Protein AF-A0A2U2RKM5-F1 (afdb_monomer_lite)

Radius of gyration: 15.03 Å; chains: 1; bounding box: 35×46×38 Å

Secondary structure (DSSP, 8-state):
--------PPPPPHHHHHHHHHHHTSSTTPPPTT-HHHHHHHHHHHHHHHHTT-HHHHHHHHHHHHHHHHHHS-TTSHHHHHHHHHHHHHHHHHHHHHTT-

Sequence (101 aa):
MSEPQENAGSPATVAELYPRLAALFSGPEAPDAFDSQVIDTRAELAIACAREGRAEDAALQVEELAKDCRRELDAQDPRSLRAEAARAEVWRLIEAVGEQG

Structure (mmCIF, N/CA/C/O backbone):
data_AF-A0A2U2RKM5-F1
#
_entry.id   AF-A0A2U2RKM5-F1
#
loop_
_atom_site.group_PDB
_atom_site.id
_atom_site.type_symbol
_atom_site.label_atom_id
_atom_site.label_alt_id
_atom_site.label_comp_id
_atom_site.label_asym_id
_atom_site.label_entity_id
_atom_site.label_seq_id
_atom_site.pdbx_PDB_ins_code
_atom_site.Cartn_x
_atom_site.Cartn_y
_atom_site.Cartn_z
_atom_site.occupancy
_atom_site.B_iso_or_equiv
_atom_site.auth_seq_id
_atom_site.auth_comp_id
_atom_site.auth_asym_id
_atom_site.auth_atom_id
_atom_site.pdbx_PDB_model_num
ATOM 1 N N . MET A 1 1 ? -7.074 -37.523 9.341 1.00 39.44 1 MET A N 1
ATOM 2 C CA . MET A 1 1 ? -7.038 -36.375 10.265 1.00 39.44 1 MET A CA 1
ATOM 3 C C . MET A 1 1 ? -6.266 -35.296 9.541 1.00 39.44 1 MET A C 1
ATOM 5 O O . MET A 1 1 ? -5.075 -35.481 9.345 1.00 39.44 1 MET A O 1
ATOM 9 N N . SER A 1 2 ? -6.952 -34.288 9.009 1.00 39.97 2 SER A N 1
ATOM 10 C CA . SER A 1 2 ? -6.285 -33.144 8.385 1.00 39.97 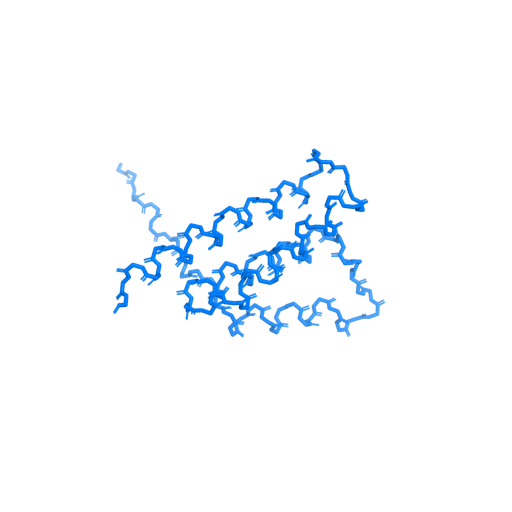2 SER A CA 1
ATOM 11 C C . SER A 1 2 ? -5.990 -32.147 9.494 1.00 39.97 2 SER A C 1
ATOM 13 O O . SER A 1 2 ? -6.923 -31.663 10.133 1.00 39.97 2 SER A O 1
ATOM 15 N N . GLU A 1 3 ? -4.712 -31.922 9.779 1.00 42.16 3 GLU A N 1
ATOM 16 C CA . GLU A 1 3 ? -4.277 -30.854 10.676 1.00 42.16 3 GLU A CA 1
ATOM 17 C C . GLU A 1 3 ? -4.683 -29.494 10.076 1.00 42.16 3 GLU A C 1
ATOM 19 O O . GLU A 1 3 ? -4.615 -29.323 8.853 1.00 42.16 3 GLU A O 1
ATOM 24 N N . PRO A 1 4 ? -5.169 -28.542 10.890 1.00 47.12 4 PRO A N 1
ATOM 25 C CA . PRO A 1 4 ? -5.532 -27.218 10.412 1.00 47.12 4 PRO A CA 1
ATOM 26 C C . PRO A 1 4 ? -4.259 -26.465 10.020 1.00 47.12 4 PRO A C 1
ATOM 28 O O . PRO A 1 4 ? -3.261 -26.486 10.737 1.00 47.12 4 PRO A O 1
ATOM 31 N N . GLN A 1 5 ? -4.296 -25.795 8.872 1.00 47.16 5 GLN A N 1
ATOM 32 C CA . GLN A 1 5 ? -3.190 -24.987 8.371 1.00 47.16 5 GLN A CA 1
ATOM 33 C C . GLN A 1 5 ? -3.108 -23.663 9.151 1.00 47.16 5 GLN A C 1
ATOM 35 O O . GLN A 1 5 ? -3.390 -22.593 8.621 1.00 47.16 5 GLN A O 1
ATOM 40 N N . GLU A 1 6 ? -2.733 -23.740 10.429 1.00 44.41 6 GLU A N 1
ATOM 41 C CA . GLU A 1 6 ? -2.290 -22.600 11.233 1.00 44.41 6 GLU A CA 1
ATOM 42 C C . GLU A 1 6 ? -0.841 -22.262 10.868 1.00 44.41 6 GLU A C 1
ATOM 44 O O . GLU A 1 6 ? 0.111 -22.557 11.584 1.00 44.41 6 GLU A O 1
ATOM 49 N N . ASN 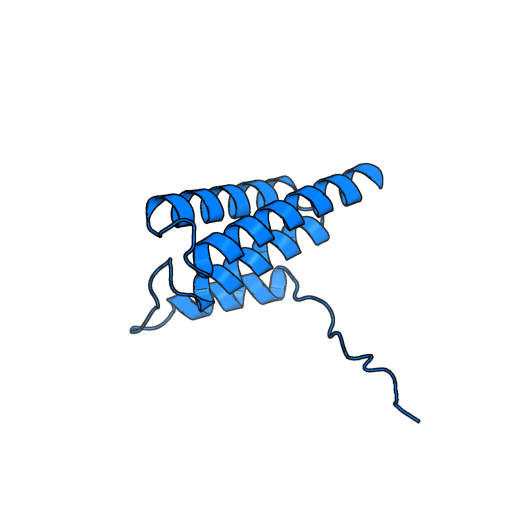A 1 7 ? -0.665 -21.665 9.694 1.00 40.47 7 ASN A N 1
ATOM 50 C CA . ASN A 1 7 ? 0.517 -20.866 9.393 1.00 40.47 7 ASN A CA 1
ATOM 51 C C . ASN A 1 7 ? 0.109 -19.687 8.507 1.00 40.47 7 ASN A C 1
ATOM 53 O O . ASN A 1 7 ? 0.550 -19.546 7.368 1.00 40.47 7 ASN A O 1
ATOM 57 N N . ALA A 1 8 ? -0.793 -18.855 9.023 1.00 47.94 8 ALA A N 1
ATOM 58 C CA . ALA A 1 8 ? -0.813 -17.463 8.619 1.00 47.94 8 ALA A CA 1
ATOM 59 C C . ALA A 1 8 ? 0.292 -16.790 9.439 1.00 47.94 8 ALA A C 1
ATOM 61 O O . ALA A 1 8 ? 0.073 -16.441 10.598 1.00 47.94 8 ALA A O 1
ATOM 62 N N . GLY A 1 9 ? 1.503 -16.698 8.881 1.00 60.25 9 GLY A N 1
ATOM 63 C CA . GLY A 1 9 ? 2.554 -15.874 9.475 1.00 60.25 9 GLY A CA 1
ATOM 64 C C . GLY A 1 9 ? 1.994 -14.488 9.802 1.00 60.25 9 GLY A C 1
ATOM 65 O O . GLY A 1 9 ? 1.098 -14.008 9.101 1.00 60.25 9 GLY A O 1
ATOM 66 N N . SER A 1 10 ? 2.469 -13.873 10.890 1.00 76.88 10 SER A N 1
ATOM 67 C CA . SER A 1 10 ? 2.039 -12.527 11.273 1.00 76.88 10 SER A CA 1
ATOM 68 C C . SER A 1 10 ? 2.055 -11.608 10.048 1.00 76.88 10 SER A C 1
ATOM 70 O O . SER A 1 10 ? 3.015 -11.663 9.274 1.00 76.88 10 SER A O 1
ATOM 72 N N . PRO A 1 11 ? 1.005 -10.795 9.830 1.00 84.38 11 PRO A N 1
ATOM 73 C CA . PRO A 1 11 ? 1.001 -9.876 8.706 1.00 84.38 11 PRO A CA 1
ATOM 74 C C . PRO A 1 11 ? 2.225 -8.960 8.786 1.00 84.38 11 PRO A C 1
ATOM 76 O O . PRO A 1 11 ? 2.569 -8.499 9.875 1.00 84.38 11 PRO A O 1
ATOM 79 N N . ALA A 1 12 ? 2.859 -8.702 7.641 1.00 91.81 12 ALA A N 1
ATOM 80 C CA . ALA A 1 12 ? 4.028 -7.834 7.573 1.00 91.81 12 ALA A CA 1
ATOM 81 C C . ALA A 1 12 ? 3.717 -6.441 8.141 1.00 91.81 12 ALA A C 1
ATOM 83 O O . ALA A 1 12 ? 2.629 -5.894 7.936 1.00 91.81 12 ALA A O 1
ATOM 84 N N . THR A 1 13 ? 4.691 -5.881 8.850 1.00 95.75 13 THR A N 1
ATOM 85 C CA . THR A 1 13 ? 4.596 -4.565 9.487 1.00 95.75 13 THR A CA 1
ATOM 86 C C . THR A 1 13 ? 5.115 -3.457 8.581 1.00 95.75 13 THR A C 1
ATOM 88 O O . THR A 1 13 ? 5.860 -3.687 7.622 1.00 95.75 13 THR A O 1
ATOM 91 N N . VAL A 1 14 ? 4.790 -2.213 8.923 1.00 96.44 14 VAL A N 1
ATOM 92 C CA . VAL A 1 14 ? 5.324 -1.040 8.225 1.00 96.44 14 VAL A CA 1
ATOM 93 C C . VAL A 1 14 ? 6.859 -0.998 8.285 1.00 96.44 14 VAL A C 1
ATOM 95 O O . VAL A 1 14 ? 7.515 -0.649 7.298 1.00 96.44 14 VAL A O 1
ATOM 98 N N . ALA A 1 15 ? 7.441 -1.410 9.416 1.00 96.31 15 ALA A N 1
ATOM 99 C CA . ALA A 1 15 ? 8.889 -1.472 9.618 1.00 96.31 15 ALA A CA 1
ATOM 100 C C . ALA A 1 15 ? 9.592 -2.473 8.683 1.00 96.31 15 ALA A C 1
ATOM 102 O O . ALA A 1 15 ? 10.749 -2.261 8.326 1.00 96.31 15 ALA A O 1
ATOM 103 N N . GLU A 1 16 ? 8.904 -3.535 8.260 1.00 95.62 16 GLU A N 1
ATOM 104 C CA . GLU A 1 16 ? 9.421 -4.518 7.301 1.00 95.62 16 GLU A CA 1
ATOM 105 C C . GLU A 1 16 ? 9.202 -4.079 5.848 1.00 95.62 16 GLU A C 1
ATOM 107 O O . GLU A 1 16 ? 10.040 -4.322 4.976 1.00 95.62 16 GLU A O 1
ATOM 112 N N . LEU A 1 17 ? 8.081 -3.411 5.572 1.00 96.94 17 LEU A N 1
ATOM 113 C CA . LEU A 1 17 ? 7.654 -3.101 4.208 1.00 96.94 17 LEU A CA 1
ATOM 114 C C . LEU A 1 17 ? 8.338 -1.865 3.618 1.00 96.94 17 LEU A C 1
ATOM 116 O O . LEU A 1 17 ? 8.665 -1.874 2.432 1.00 96.94 17 LEU A O 1
ATOM 120 N N . TYR A 1 18 ? 8.636 -0.836 4.416 1.00 94.69 18 TYR A N 1
ATOM 121 C CA . TYR A 1 18 ? 9.420 0.311 3.935 1.00 94.69 18 TYR A CA 1
ATOM 122 C C . TYR A 1 18 ? 10.808 -0.066 3.392 1.00 94.69 18 TYR A C 1
ATOM 124 O O . TYR A 1 18 ? 11.110 0.310 2.256 1.00 94.69 18 TYR A O 1
ATOM 132 N N . PRO A 1 19 ? 11.672 -0.793 4.132 1.00 96.56 19 PRO A N 1
ATOM 133 C CA . PRO A 1 19 ? 12.984 -1.166 3.612 1.00 96.56 19 PRO A CA 1
ATOM 134 C C . PRO A 1 19 ? 12.871 -2.123 2.426 1.00 96.56 19 PRO A C 1
ATOM 136 O O . PRO A 1 19 ? 13.677 -2.033 1.504 1.00 96.56 19 PRO A O 1
ATOM 139 N N . ARG A 1 20 ? 11.849 -2.990 2.398 1.00 95.38 20 ARG A N 1
ATOM 140 C CA . ARG A 1 20 ? 11.563 -3.843 1.239 1.00 95.38 20 ARG A CA 1
ATOM 141 C C . ARG A 1 20 ? 11.246 -3.010 -0.003 1.00 95.38 20 ARG A C 1
ATOM 143 O O . ARG A 1 20 ? 11.842 -3.251 -1.047 1.00 95.38 20 ARG A O 1
ATOM 150 N N . LEU A 1 21 ? 10.372 -2.010 0.116 1.00 96.00 21 LEU A N 1
ATOM 151 C CA . LEU A 1 21 ? 10.044 -1.103 -0.984 1.00 96.00 21 LEU A CA 1
ATOM 152 C C . LEU A 1 21 ? 11.276 -0.315 -1.445 1.00 96.00 21 LEU A C 1
ATOM 154 O O . LEU A 1 21 ? 11.528 -0.218 -2.640 1.00 96.00 21 LEU A O 1
ATOM 158 N N . ALA A 1 22 ? 12.077 0.202 -0.510 1.00 95.81 22 ALA A N 1
ATOM 159 C CA . ALA A 1 22 ? 13.309 0.920 -0.833 1.00 95.81 22 ALA A CA 1
ATOM 160 C C . ALA A 1 22 ? 14.329 0.027 -1.560 1.00 95.81 22 ALA A C 1
ATOM 162 O O . ALA A 1 22 ? 14.986 0.472 -2.500 1.00 95.81 22 ALA A O 1
ATOM 163 N N . ALA A 1 23 ? 14.439 -1.242 -1.155 1.00 94.88 23 ALA A N 1
ATOM 164 C CA . ALA A 1 23 ? 15.350 -2.198 -1.768 1.00 94.88 23 ALA A CA 1
ATOM 165 C C . ALA A 1 23 ? 15.009 -2.467 -3.240 1.00 94.88 23 ALA A C 1
ATOM 167 O O . ALA A 1 23 ? 15.939 -2.561 -4.042 1.00 94.88 23 ALA A O 1
ATOM 168 N N . LEU A 1 24 ? 13.718 -2.501 -3.612 1.00 94.81 24 LEU A N 1
ATOM 169 C CA . LEU A 1 24 ? 13.289 -2.655 -5.012 1.00 94.81 24 LEU A CA 1
ATOM 170 C C . LEU A 1 24 ? 13.906 -1.581 -5.920 1.00 94.81 24 LEU A C 1
ATOM 172 O O . LEU A 1 24 ? 14.301 -1.878 -7.040 1.00 94.81 24 LEU A O 1
ATOM 176 N N . PHE A 1 25 ? 14.074 -0.357 -5.416 1.00 93.81 25 PHE A N 1
ATOM 177 C CA . PHE A 1 25 ? 14.594 0.774 -6.191 1.00 93.81 25 PHE A CA 1
ATOM 178 C C . PHE A 1 25 ? 16.097 1.035 -6.020 1.00 93.81 25 PHE A C 1
ATOM 180 O O . PHE A 1 25 ? 16.619 2.007 -6.560 1.00 93.81 25 PHE A O 1
ATOM 187 N N . SER A 1 26 ? 16.812 0.196 -5.269 1.00 90.94 26 SER A N 1
ATOM 188 C CA . SER A 1 26 ? 18.233 0.417 -4.956 1.00 90.94 26 SER A CA 1
ATOM 189 C C . SER A 1 26 ? 19.216 -0.065 -6.035 1.00 90.94 26 SER A C 1
ATOM 191 O O . SER A 1 26 ? 20.411 0.216 -5.943 1.00 90.94 26 SER A O 1
ATOM 193 N N . GLY A 1 27 ? 18.736 -0.793 -7.049 1.00 85.12 27 GLY A N 1
ATOM 194 C CA . GLY A 1 27 ? 19.561 -1.441 -8.071 1.00 85.12 27 GLY A CA 1
ATOM 195 C C . GLY A 1 27 ? 19.553 -0.740 -9.438 1.00 85.12 27 GLY A C 1
ATOM 196 O O . GLY A 1 27 ? 18.650 0.040 -9.732 1.00 85.12 27 GLY A O 1
ATOM 197 N N . PRO A 1 28 ? 20.529 -1.050 -10.317 1.00 85.88 28 PRO A N 1
ATOM 198 C CA . PRO A 1 28 ? 20.554 -0.546 -11.695 1.00 85.88 28 PRO A CA 1
ATOM 199 C C . PRO A 1 28 ? 19.405 -1.096 -12.559 1.00 85.88 28 PRO A C 1
ATOM 201 O O . PRO A 1 28 ? 19.073 -0.504 -13.581 1.00 85.88 28 PRO A O 1
ATOM 204 N N . GLU A 1 29 ? 18.797 -2.206 -12.137 1.00 88.50 29 GLU A N 1
ATOM 205 C CA . GLU A 1 29 ? 17.622 -2.839 -12.748 1.00 88.50 29 GLU A CA 1
ATOM 206 C C . GLU A 1 29 ? 16.372 -2.590 -11.889 1.00 88.50 29 GLU A C 1
ATOM 208 O O . GLU A 1 29 ? 15.603 -3.505 -11.602 1.00 88.50 29 GLU A O 1
ATOM 213 N N . ALA A 1 30 ? 16.204 -1.356 -11.403 1.00 90.12 30 ALA A N 1
ATOM 214 C CA . ALA A 1 30 ? 15.021 -0.982 -10.639 1.00 90.12 30 ALA A CA 1
ATOM 215 C C . ALA A 1 30 ? 13.751 -1.187 -11.494 1.00 90.12 30 ALA A C 1
ATOM 217 O O . ALA A 1 30 ? 13.716 -0.728 -12.643 1.00 90.12 30 ALA A O 1
ATOM 218 N N . PRO A 1 31 ? 12.715 -1.853 -10.954 1.00 93.25 31 PRO A N 1
ATOM 219 C CA . PRO A 1 31 ? 11.461 -2.045 -11.658 1.00 93.25 31 PRO A CA 1
ATOM 220 C C . PRO A 1 31 ? 10.754 -0.705 -11.871 1.00 93.25 31 PRO A C 1
ATOM 222 O O . PRO A 1 31 ? 10.992 0.276 -11.157 1.00 93.25 31 PRO A O 1
ATOM 225 N N . ASP A 1 32 ? 9.854 -0.665 -12.850 1.00 93.56 32 ASP A N 1
ATOM 226 C CA . ASP A 1 32 ? 9.004 0.501 -13.041 1.00 93.56 32 ASP A CA 1
ATOM 227 C C . ASP A 1 32 ? 7.988 0.637 -11.889 1.00 93.56 32 ASP A C 1
ATOM 229 O O . ASP A 1 32 ? 7.706 -0.310 -11.151 1.00 93.56 32 ASP A O 1
ATOM 233 N N . ALA A 1 33 ? 7.422 1.833 -11.719 1.00 91.81 33 ALA A N 1
ATOM 234 C CA . ALA A 1 33 ? 6.503 2.119 -10.616 1.00 91.81 33 ALA A CA 1
ATOM 235 C C . ALA A 1 33 ? 5.205 1.281 -10.647 1.00 91.81 33 ALA A C 1
ATOM 237 O O . ALA A 1 33 ? 4.542 1.156 -9.613 1.00 91.81 33 ALA A O 1
ATOM 238 N N . PHE A 1 34 ? 4.852 0.721 -11.807 1.00 95.38 34 PHE A N 1
ATOM 239 C CA . PHE A 1 34 ? 3.710 -0.159 -12.044 1.00 95.38 34 PHE A CA 1
ATOM 240 C C . PHE A 1 34 ? 4.111 -1.623 -12.213 1.00 95.38 34 PHE A C 1
ATOM 242 O O . PHE A 1 34 ? 3.285 -2.436 -12.639 1.00 95.38 34 PHE A O 1
ATOM 249 N N . ASP A 1 35 ? 5.336 -2.002 -11.857 1.00 96.69 35 ASP A N 1
ATOM 250 C CA . ASP A 1 35 ? 5.678 -3.410 -11.745 1.00 96.69 35 ASP A CA 1
ATOM 251 C C . ASP A 1 35 ? 4.813 -4.069 -10.663 1.00 96.69 35 ASP A C 1
ATOM 253 O O . ASP A 1 35 ? 4.540 -3.495 -9.603 1.00 96.69 35 ASP A O 1
ATOM 257 N N . SER A 1 36 ? 4.372 -5.298 -10.928 1.00 96.44 36 SER A N 1
ATOM 258 C CA . SER A 1 36 ? 3.521 -6.057 -10.008 1.00 96.44 36 SER A CA 1
ATOM 259 C C . SER A 1 36 ? 4.078 -6.130 -8.581 1.00 96.44 36 SER A C 1
ATOM 261 O O . SER A 1 36 ? 3.324 -5.946 -7.627 1.00 96.44 36 SER A O 1
ATOM 263 N N . GLN A 1 37 ? 5.393 -6.302 -8.422 1.00 96.19 37 GLN A N 1
ATOM 264 C CA . GLN A 1 37 ? 6.045 -6.406 -7.120 1.00 96.19 37 GLN A CA 1
ATOM 265 C C . GLN A 1 37 ? 6.047 -5.070 -6.369 1.00 96.19 37 GLN A C 1
ATOM 267 O O . GLN A 1 37 ? 5.905 -5.041 -5.141 1.00 96.19 37 GLN A O 1
ATOM 272 N N . VAL A 1 38 ? 6.184 -3.958 -7.095 1.00 97.56 38 VAL A N 1
ATOM 273 C CA . VAL A 1 38 ? 6.101 -2.606 -6.531 1.00 97.56 38 VAL A CA 1
ATOM 274 C C . VAL A 1 38 ? 4.679 -2.323 -6.059 1.00 97.56 38 VAL A C 1
ATOM 276 O O . VAL A 1 38 ? 4.490 -1.894 -4.919 1.00 97.56 38 VAL A O 1
ATOM 279 N N . ILE A 1 39 ? 3.680 -2.598 -6.904 1.00 98.31 39 ILE A N 1
ATOM 280 C CA . ILE A 1 39 ? 2.263 -2.399 -6.574 1.00 98.31 39 ILE A CA 1
ATOM 281 C C . ILE A 1 39 ? 1.864 -3.239 -5.361 1.00 98.31 39 ILE A C 1
ATOM 283 O O . ILE A 1 39 ? 1.245 -2.707 -4.438 1.00 98.31 39 ILE A O 1
ATOM 287 N N . ASP A 1 40 ? 2.270 -4.510 -5.313 1.00 97.81 40 ASP A N 1
ATOM 288 C CA . ASP A 1 40 ? 2.001 -5.378 -4.166 1.00 97.81 40 ASP A CA 1
ATOM 289 C C . ASP A 1 40 ? 2.627 -4.833 -2.884 1.00 97.81 40 ASP A C 1
ATOM 291 O O . ASP A 1 40 ? 1.927 -4.681 -1.883 1.00 97.81 40 ASP A O 1
ATOM 295 N N . THR A 1 41 ? 3.909 -4.461 -2.917 1.00 97.81 41 THR A N 1
ATOM 296 C CA . THR A 1 41 ? 4.610 -3.967 -1.722 1.00 97.81 41 THR A CA 1
ATOM 297 C C . THR A 1 41 ? 4.002 -2.653 -1.217 1.00 97.81 41 THR A C 1
ATOM 299 O O . THR A 1 41 ? 3.818 -2.479 -0.013 1.00 97.81 41 THR A O 1
ATOM 302 N N . ARG A 1 42 ? 3.629 -1.731 -2.119 1.00 98.44 42 ARG A N 1
ATOM 303 C CA . ARG A 1 42 ? 2.941 -0.476 -1.758 1.00 98.44 42 ARG A CA 1
ATOM 304 C C . ARG A 1 42 ? 1.556 -0.729 -1.168 1.00 98.44 42 ARG A C 1
ATOM 306 O O . ARG A 1 42 ? 1.171 -0.080 -0.198 1.00 98.44 42 ARG A O 1
ATOM 313 N N . ALA A 1 43 ? 0.812 -1.671 -1.738 1.00 98.38 43 ALA A N 1
ATOM 314 C CA . ALA A 1 43 ? -0.505 -2.035 -1.248 1.00 98.38 43 ALA A CA 1
ATOM 315 C C . ALA A 1 43 ? -0.442 -2.697 0.138 1.00 98.38 43 ALA A C 1
ATOM 317 O O . ALA A 1 43 ? -1.240 -2.368 1.012 1.00 98.38 43 ALA A O 1
ATOM 318 N N . GLU A 1 44 ? 0.511 -3.608 0.356 1.00 98.00 44 GLU A N 1
ATOM 319 C CA . GLU A 1 44 ? 0.781 -4.194 1.673 1.00 98.00 44 GLU A CA 1
ATOM 320 C C . GLU A 1 44 ? 1.169 -3.118 2.693 1.00 98.00 44 GLU A C 1
ATOM 322 O O . GLU A 1 44 ? 0.650 -3.125 3.808 1.00 98.00 44 GLU A O 1
ATOM 327 N N . LEU A 1 45 ? 2.025 -2.165 2.307 1.00 98.44 45 LEU A N 1
ATOM 328 C CA . LEU A 1 45 ? 2.465 -1.074 3.178 1.00 98.44 45 LEU A CA 1
A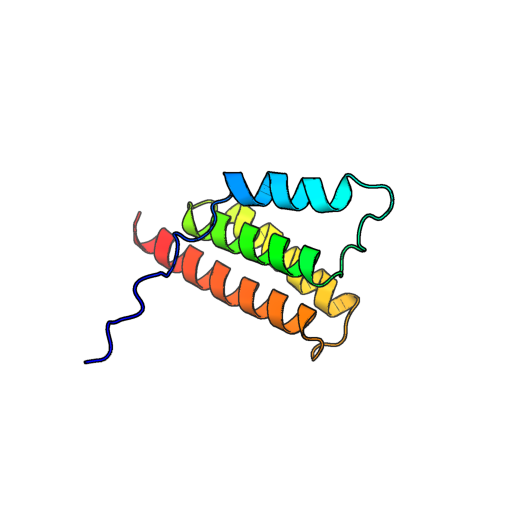TOM 329 C C . LEU A 1 45 ? 1.291 -0.201 3.634 1.00 98.44 45 LEU A C 1
ATOM 331 O O . LEU A 1 45 ? 1.172 0.090 4.822 1.00 98.44 45 LEU A O 1
ATOM 335 N N . ALA A 1 46 ? 0.389 0.166 2.720 1.00 98.56 46 ALA A N 1
ATOM 336 C CA . ALA A 1 46 ? -0.801 0.941 3.065 1.00 98.56 46 ALA A CA 1
ATOM 337 C C . ALA A 1 46 ? -1.730 0.176 4.028 1.00 98.56 46 ALA A C 1
ATOM 339 O O . ALA A 1 46 ? -2.212 0.745 5.009 1.00 98.56 46 ALA A O 1
ATOM 340 N N . ILE A 1 47 ? -1.934 -1.128 3.800 1.00 98.25 47 ILE A N 1
ATOM 341 C CA . ILE A 1 47 ? -2.717 -1.995 4.697 1.00 98.25 47 ILE A CA 1
ATOM 342 C C . ILE A 1 47 ? -2.064 -2.075 6.085 1.00 98.25 47 ILE A C 1
ATOM 344 O O . ILE A 1 47 ? -2.762 -1.985 7.097 1.00 98.25 47 ILE A O 1
ATOM 348 N N . ALA A 1 48 ? -0.739 -2.223 6.153 1.00 97.62 48 ALA A N 1
ATOM 349 C CA . ALA A 1 48 ? -0.001 -2.251 7.413 1.00 97.62 48 ALA A CA 1
ATOM 350 C C . ALA A 1 48 ? -0.126 -0.920 8.171 1.00 97.62 48 ALA A C 1
ATOM 352 O O . ALA A 1 48 ? -0.427 -0.931 9.363 1.00 97.62 48 ALA A O 1
ATOM 353 N N . CYS A 1 49 ? -0.018 0.221 7.478 1.00 97.81 49 CYS A N 1
ATOM 354 C CA . CYS A 1 49 ? -0.266 1.534 8.077 1.00 97.81 49 CYS A CA 1
ATOM 355 C C . CYS A 1 49 ? -1.662 1.614 8.713 1.00 97.81 49 CYS A C 1
ATOM 357 O O . CYS A 1 49 ? -1.782 2.065 9.850 1.00 97.81 49 CYS A O 1
ATOM 359 N N . ALA A 1 50 ? -2.707 1.142 8.023 1.00 97.56 50 ALA A N 1
ATOM 360 C CA . ALA A 1 50 ? -4.068 1.163 8.561 1.00 97.56 50 ALA A CA 1
ATOM 361 C C . ALA A 1 50 ? -4.201 0.291 9.822 1.00 97.56 50 ALA A C 1
ATOM 363 O O . ALA A 1 50 ? -4.781 0.727 10.814 1.00 97.56 50 ALA A O 1
ATOM 364 N N . ARG A 1 51 ? -3.617 -0.916 9.815 1.00 95.75 51 ARG A N 1
ATOM 365 C CA . ARG A 1 51 ? -3.610 -1.833 10.974 1.00 95.75 51 ARG A CA 1
ATOM 366 C C . ARG A 1 51 ? -2.892 -1.253 12.188 1.00 95.75 51 ARG A C 1
ATOM 368 O O . ARG A 1 51 ? -3.325 -1.481 13.310 1.00 95.75 51 ARG A O 1
ATOM 375 N N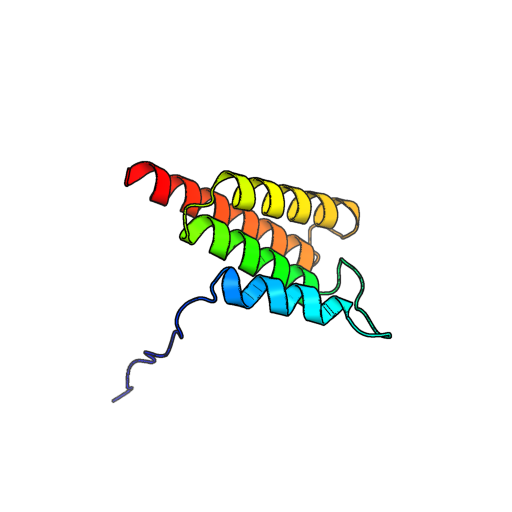 . GLU A 1 52 ? -1.815 -0.509 11.962 1.00 95.62 52 GLU A N 1
ATOM 376 C CA . GLU A 1 52 ? -1.033 0.157 13.010 1.00 95.62 52 GLU A CA 1
ATOM 377 C C . GLU A 1 52 ? -1.658 1.492 13.470 1.00 95.62 52 GLU A C 1
ATOM 379 O O . GLU A 1 52 ? -1.056 2.221 14.256 1.00 95.62 52 GLU A O 1
ATOM 384 N N . GLY A 1 53 ? -2.861 1.837 12.991 1.00 95.50 53 GLY A N 1
ATOM 385 C CA . GLY A 1 53 ? -3.581 3.053 13.382 1.00 95.50 53 GLY A CA 1
ATOM 386 C C . GLY A 1 53 ? -3.092 4.332 12.699 1.00 95.50 53 GLY A C 1
ATOM 387 O O . GLY A 1 53 ? -3.506 5.431 13.063 1.00 95.50 53 GLY A O 1
ATOM 388 N N . ARG A 1 54 ? -2.245 4.220 11.673 1.0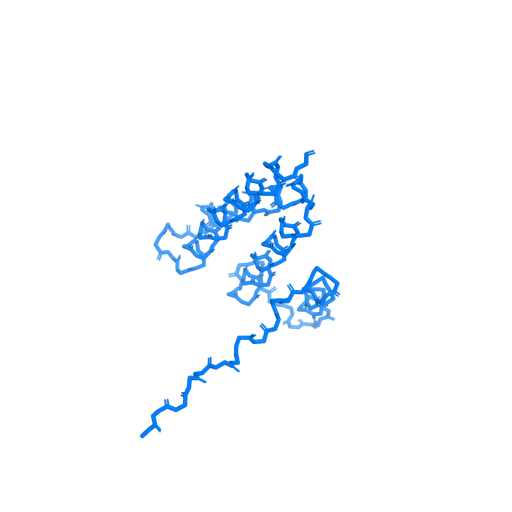0 96.50 54 ARG A N 1
ATOM 389 C CA . ARG A 1 54 ? -1.752 5.349 10.871 1.00 96.50 54 ARG A CA 1
ATOM 390 C C . ARG A 1 54 ? -2.728 5.669 9.736 1.00 96.50 54 ARG A C 1
ATOM 392 O O . ARG A 1 54 ? -2.404 5.518 8.558 1.00 96.50 54 ARG A O 1
ATOM 399 N N . ALA A 1 55 ? -3.947 6.066 10.098 1.00 96.56 55 ALA A N 1
ATOM 400 C CA . ALA A 1 55 ? -5.063 6.210 9.161 1.00 96.56 55 ALA A CA 1
ATOM 401 C C . ALA A 1 55 ? -4.791 7.214 8.027 1.00 96.56 55 ALA A C 1
ATOM 403 O O . ALA A 1 55 ? -5.036 6.899 6.864 1.00 96.56 55 ALA A O 1
ATOM 404 N N . GLU A 1 56 ? -4.245 8.392 8.344 1.00 97.12 56 GLU A N 1
ATOM 405 C CA . GLU A 1 56 ? -3.951 9.432 7.346 1.00 97.12 56 GLU A CA 1
ATOM 406 C C . GLU A 1 56 ? -2.905 8.963 6.323 1.00 97.12 56 GLU A C 1
ATOM 408 O O . GLU A 1 56 ? -3.118 9.087 5.116 1.00 97.12 56 GLU A O 1
ATOM 413 N N . ASP A 1 57 ? -1.814 8.349 6.797 1.00 96.69 57 ASP A N 1
ATOM 414 C CA . ASP A 1 57 ? -0.770 7.774 5.940 1.00 96.69 57 ASP A CA 1
ATOM 415 C C . ASP A 1 57 ? -1.318 6.655 5.046 1.00 96.69 57 ASP A C 1
ATOM 417 O O . ASP A 1 57 ? -0.955 6.563 3.873 1.00 96.69 57 ASP A O 1
ATOM 421 N N . ALA A 1 58 ? -2.154 5.774 5.601 1.00 98.19 58 ALA A N 1
ATOM 422 C CA . ALA A 1 58 ? -2.723 4.648 4.871 1.00 98.19 58 ALA A CA 1
ATOM 423 C C . ALA A 1 58 ? -3.673 5.119 3.765 1.00 98.19 58 ALA A C 1
ATOM 425 O O . ALA A 1 58 ? -3.560 4.672 2.621 1.00 98.19 58 ALA A O 1
ATOM 426 N N . ALA A 1 59 ? -4.578 6.045 4.099 1.00 98.38 59 ALA A N 1
ATOM 427 C CA . ALA A 1 59 ? -5.534 6.613 3.160 1.00 98.38 59 ALA A CA 1
ATOM 428 C C . ALA A 1 59 ? -4.818 7.342 2.018 1.00 98.38 59 ALA A C 1
ATOM 430 O O . ALA A 1 59 ? -5.106 7.077 0.852 1.00 98.38 59 ALA A O 1
ATOM 431 N N . LEU A 1 60 ? -3.841 8.201 2.329 1.00 98.44 60 LEU A N 1
ATOM 432 C CA . LEU A 1 60 ? -3.084 8.921 1.306 1.00 98.44 60 LEU A CA 1
ATOM 433 C C . LEU A 1 60 ? -2.395 7.952 0.334 1.00 98.44 60 LEU A C 1
ATOM 435 O O . LEU A 1 60 ? -2.613 8.029 -0.875 1.00 98.44 60 LEU A O 1
ATOM 439 N N . GLN A 1 61 ? -1.628 6.996 0.864 1.00 98.00 61 GLN A N 1
ATOM 440 C CA . GLN A 1 61 ? -0.858 6.060 0.044 1.00 98.00 61 GLN A CA 1
ATOM 441 C C . GLN A 1 61 ? -1.742 5.207 -0.868 1.00 98.00 61 GLN A C 1
ATOM 443 O O . GLN A 1 61 ? -1.385 4.965 -2.025 1.00 98.00 61 GLN A O 1
ATOM 448 N N . VAL A 1 62 ? -2.883 4.734 -0.360 1.00 98.56 62 VAL A N 1
ATOM 449 C CA . VAL A 1 62 ? -3.750 3.831 -1.121 1.00 98.56 62 VAL A CA 1
ATOM 450 C C . VAL A 1 62 ? -4.582 4.567 -2.173 1.00 98.56 62 VAL A C 1
ATOM 452 O O . VAL A 1 62 ? -4.811 4.029 -3.257 1.00 98.56 62 VAL A O 1
ATOM 455 N N . GLU A 1 63 ? -4.991 5.809 -1.897 1.00 98.62 63 GLU A N 1
ATOM 456 C CA . GLU A 1 63 ? -5.705 6.650 -2.862 1.00 98.62 63 GLU A CA 1
ATOM 457 C C . GLU A 1 63 ? -4.789 7.071 -4.017 1.00 98.62 63 GLU A C 1
ATOM 459 O O . GLU A 1 63 ? -5.198 7.006 -5.180 1.00 98.62 63 GLU A O 1
ATOM 464 N N . GLU A 1 64 ? -3.538 7.441 -3.725 1.00 98.38 64 GLU A N 1
ATOM 465 C CA . GLU A 1 64 ? -2.534 7.733 -4.753 1.00 98.38 64 GLU A CA 1
ATOM 466 C C . GLU A 1 64 ? -2.243 6.502 -5.615 1.00 98.38 64 GLU A C 1
ATOM 468 O O . GLU A 1 64 ? -2.304 6.587 -6.842 1.00 98.38 64 GLU A O 1
ATOM 473 N N . LEU A 1 65 ? -2.011 5.341 -4.990 1.00 98.38 65 LEU A N 1
ATOM 474 C CA . LEU A 1 65 ? -1.766 4.081 -5.693 1.00 98.38 65 LEU A CA 1
ATOM 475 C C . LEU A 1 65 ? -2.913 3.727 -6.651 1.00 98.38 65 LEU A C 1
ATOM 477 O O . LEU A 1 65 ? -2.677 3.484 -7.833 1.00 98.38 65 LEU A O 1
ATOM 481 N N . ALA A 1 66 ? -4.157 3.725 -6.165 1.00 98.00 66 ALA A N 1
ATOM 482 C CA . ALA A 1 66 ? -5.319 3.393 -6.984 1.00 98.00 66 ALA A CA 1
ATOM 483 C C . ALA A 1 66 ? -5.538 4.413 -8.113 1.00 98.00 66 ALA A C 1
ATOM 485 O O . ALA A 1 66 ? -5.865 4.045 -9.242 1.00 98.00 66 ALA A O 1
ATOM 486 N N . LYS A 1 67 ? -5.326 5.707 -7.837 1.00 97.69 67 LYS A N 1
ATOM 487 C CA . LYS A 1 67 ? -5.433 6.767 -8.845 1.00 97.69 67 LYS A CA 1
ATOM 488 C C . LYS A 1 67 ? -4.399 6.609 -9.955 1.00 97.69 67 LYS A C 1
ATOM 490 O O . LYS A 1 67 ? -4.771 6.744 -11.120 1.00 97.69 67 LYS A O 1
ATOM 495 N N . ASP A 1 68 ? -3.145 6.342 -9.612 1.00 97.94 68 ASP A N 1
ATOM 496 C CA . ASP A 1 68 ? -2.086 6.156 -10.600 1.00 97.94 68 ASP A CA 1
ATOM 497 C C . ASP A 1 68 ? -2.302 4.880 -11.417 1.00 97.94 68 ASP A C 1
ATOM 499 O O . ASP A 1 68 ? -2.233 4.942 -12.643 1.00 97.94 68 ASP A O 1
ATOM 503 N N . CYS A 1 69 ? -2.674 3.758 -10.784 1.00 97.75 69 CYS A N 1
ATOM 504 C CA . CYS A 1 69 ? -2.998 2.529 -11.514 1.00 97.75 69 CYS A CA 1
ATOM 505 C C . CYS A 1 69 ? -4.144 2.740 -12.510 1.00 97.75 69 CYS A C 1
ATOM 507 O O . CYS A 1 69 ? -4.001 2.385 -13.671 1.00 97.75 69 CYS A O 1
ATOM 509 N N . ARG A 1 70 ? -5.250 3.384 -12.111 1.00 95.00 70 ARG A N 1
ATOM 510 C CA . ARG A 1 70 ? -6.371 3.671 -13.031 1.00 95.00 70 ARG A CA 1
ATOM 511 C C . ARG A 1 70 ? -6.001 4.606 -14.185 1.00 95.00 70 ARG A C 1
ATOM 513 O O . ARG A 1 70 ? -6.711 4.630 -15.186 1.00 95.00 70 ARG A O 1
ATOM 520 N N . ARG A 1 71 ? -4.979 5.449 -14.014 1.00 96.44 71 ARG A N 1
ATOM 521 C CA . ARG A 1 71 ? -4.544 6.410 -15.035 1.00 96.44 71 ARG A CA 1
ATOM 522 C C . ARG A 1 71 ? -3.636 5.757 -16.071 1.00 96.44 71 ARG A C 1
ATOM 524 O O . ARG A 1 71 ? -3.753 6.077 -17.249 1.00 96.44 71 ARG A O 1
ATOM 531 N N . GLU A 1 72 ? -2.741 4.885 -15.624 1.00 97.44 72 GLU A N 1
ATOM 532 C CA . GLU A 1 72 ? -1.677 4.321 -16.461 1.00 97.44 72 GLU A CA 1
ATOM 533 C C . GLU A 1 72 ? -1.992 2.902 -16.960 1.00 97.44 72 GLU A C 1
ATOM 535 O O . GLU A 1 72 ? -1.434 2.463 -17.964 1.00 97.44 72 GLU A O 1
ATOM 540 N N . LEU A 1 73 ? -2.899 2.184 -16.292 1.00 96.38 73 LEU A N 1
ATOM 541 C CA . LEU A 1 73 ? -3.270 0.804 -16.596 1.00 96.38 73 LEU A CA 1
ATOM 542 C C . LEU A 1 73 ? -4.770 0.687 -16.899 1.00 96.38 73 LEU A C 1
ATOM 544 O O . LEU A 1 73 ? -5.586 1.500 -16.462 1.00 96.38 73 LEU A O 1
ATOM 548 N N . ASP A 1 74 ? -5.150 -0.371 -17.618 1.00 96.31 74 ASP A N 1
ATOM 549 C CA . ASP A 1 74 ? -6.562 -0.708 -17.813 1.00 96.31 74 ASP A CA 1
ATOM 550 C C . ASP A 1 74 ? -7.236 -1.053 -16.469 1.00 96.31 74 ASP A C 1
ATOM 552 O O . ASP A 1 74 ? -6.605 -1.569 -15.540 1.00 96.31 74 ASP A O 1
ATOM 556 N N . ALA A 1 75 ? -8.540 -0.792 -16.358 1.00 93.38 75 ALA A N 1
ATOM 557 C CA . ALA A 1 75 ? -9.308 -1.071 -15.145 1.00 93.38 75 ALA A CA 1
ATOM 558 C C . ALA A 1 75 ? -9.385 -2.572 -14.803 1.00 93.38 75 ALA A C 1
ATOM 560 O O . ALA A 1 75 ? -9.599 -2.919 -13.643 1.00 93.38 75 ALA A O 1
ATOM 561 N N . GLN A 1 76 ? -9.235 -3.455 -15.794 1.00 96.38 76 GLN A N 1
ATOM 562 C CA . GLN A 1 76 ? -9.205 -4.910 -15.620 1.00 96.38 76 GLN A CA 1
ATOM 563 C C . GLN A 1 76 ? -7.783 -5.467 -15.470 1.00 96.38 76 GLN A C 1
ATOM 565 O O . GLN A 1 76 ? -7.621 -6.678 -15.305 1.00 96.38 76 GLN A O 1
ATOM 570 N N . ASP A 1 77 ? -6.749 -4.619 -15.517 1.00 96.62 77 ASP A N 1
ATOM 571 C CA . ASP A 1 77 ? -5.381 -5.061 -15.255 1.00 96.62 77 ASP A CA 1
ATOM 572 C C . ASP A 1 77 ? -5.276 -5.597 -13.812 1.00 96.62 77 ASP A C 1
ATOM 574 O O . ASP A 1 77 ? -5.753 -4.944 -12.874 1.00 96.62 77 ASP A O 1
ATOM 578 N N . PRO A 1 78 ? -4.639 -6.763 -13.590 1.00 97.50 78 PRO A N 1
ATOM 579 C CA . PRO A 1 78 ? -4.484 -7.338 -12.256 1.00 97.50 78 PRO A CA 1
ATOM 580 C C . PRO A 1 78 ? -3.887 -6.375 -11.222 1.00 97.50 78 PRO A C 1
ATOM 582 O O . PRO A 1 78 ? -4.263 -6.423 -10.051 1.00 97.50 78 PRO A O 1
ATOM 585 N N . ARG A 1 79 ? -2.997 -5.468 -11.636 1.00 97.38 79 ARG A N 1
ATOM 586 C CA . ARG A 1 79 ? -2.368 -4.472 -10.756 1.00 97.38 79 ARG A CA 1
ATOM 587 C C . ARG A 1 79 ? -3.338 -3.362 -10.357 1.00 97.38 79 ARG A C 1
ATOM 589 O O . ARG A 1 79 ? -3.335 -2.939 -9.202 1.00 97.38 79 ARG A O 1
ATOM 596 N N . SER A 1 80 ? -4.209 -2.933 -11.272 1.00 97.75 80 SER A N 1
ATOM 597 C CA . SER A 1 80 ? -5.309 -2.009 -10.963 1.00 97.75 80 SER A CA 1
ATOM 598 C C . SER A 1 80 ? -6.275 -2.634 -9.965 1.00 97.75 80 SER A C 1
ATOM 600 O O . SER A 1 80 ? -6.582 -2.033 -8.937 1.00 97.75 80 SER A O 1
ATOM 602 N N . LEU A 1 81 ? -6.688 -3.880 -10.215 1.00 98.25 81 LEU A N 1
ATOM 603 C CA . LEU A 1 81 ? -7.570 -4.623 -9.315 1.00 98.25 81 LEU A CA 1
ATOM 604 C C . LEU A 1 81 ? -6.939 -4.806 -7.928 1.00 98.25 81 LEU A C 1
ATOM 606 O O . LEU A 1 81 ? -7.610 -4.638 -6.910 1.00 98.25 81 LEU A O 1
ATOM 610 N N . ARG A 1 82 ? -5.635 -5.094 -7.874 1.00 98.31 82 ARG A N 1
ATOM 611 C CA . ARG A 1 82 ? -4.880 -5.222 -6.624 1.00 98.31 82 ARG A CA 1
ATOM 612 C C . ARG A 1 82 ? -4.841 -3.921 -5.821 1.00 98.31 82 ARG A C 1
ATOM 614 O O . ARG A 1 82 ? -4.985 -3.977 -4.595 1.00 98.31 82 ARG A O 1
ATOM 621 N N . ALA A 1 83 ? -4.652 -2.783 -6.489 1.00 98.38 83 ALA A N 1
ATOM 622 C CA . ALA A 1 83 ? -4.661 -1.461 -5.866 1.00 98.38 83 ALA A CA 1
ATOM 623 C C . ALA A 1 83 ? -6.048 -1.100 -5.308 1.00 98.38 83 ALA A C 1
ATOM 625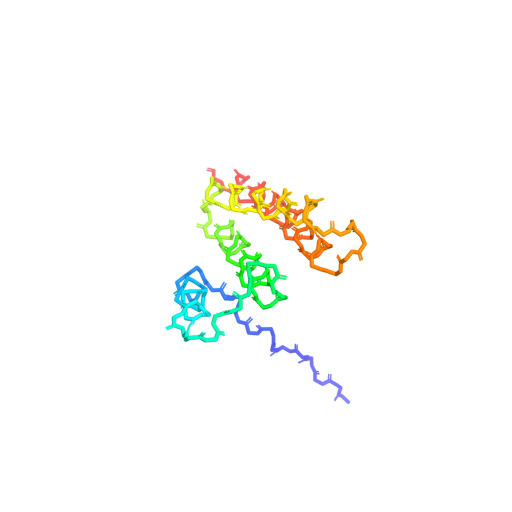 O O . ALA A 1 83 ? -6.151 -0.650 -4.167 1.00 98.38 83 ALA A O 1
ATOM 626 N N . GLU A 1 84 ? -7.123 -1.368 -6.055 1.00 98.50 84 GLU A N 1
ATOM 627 C CA . GLU A 1 84 ? -8.497 -1.154 -5.573 1.00 98.50 84 GLU A CA 1
ATOM 628 C C . GLU A 1 84 ? -8.854 -2.073 -4.399 1.00 98.50 84 GLU A C 1
ATOM 630 O O . GLU A 1 84 ? -9.471 -1.633 -3.429 1.00 98.50 84 GLU A O 1
ATOM 635 N N . ALA A 1 85 ? -8.425 -3.338 -4.438 1.00 98.44 85 ALA A N 1
ATOM 636 C CA . ALA A 1 85 ? -8.611 -4.258 -3.319 1.00 98.44 85 ALA A CA 1
ATOM 637 C C . ALA A 1 85 ? -7.896 -3.756 -2.053 1.00 98.44 85 ALA A C 1
ATOM 639 O O . ALA A 1 85 ? -8.456 -3.814 -0.959 1.00 98.44 85 ALA A O 1
ATOM 640 N N . ALA A 1 86 ? -6.683 -3.211 -2.202 1.00 98.44 86 ALA A N 1
ATOM 641 C CA . ALA A 1 86 ? -5.953 -2.595 -1.096 1.00 98.44 86 ALA A CA 1
ATOM 642 C C . ALA A 1 86 ? -6.702 -1.388 -0.530 1.00 98.44 86 ALA A C 1
ATOM 644 O O . ALA A 1 86 ? -6.810 -1.242 0.684 1.00 98.44 86 ALA A O 1
ATOM 645 N N . ARG A 1 87 ? -7.246 -0.544 -1.411 1.00 98.75 87 ARG A N 1
ATOM 646 C CA . ARG A 1 87 ? -8.017 0.645 -1.046 1.00 98.75 87 ARG A CA 1
ATOM 647 C C . ARG A 1 87 ? -9.246 0.289 -0.222 1.00 98.75 87 ARG A C 1
ATOM 649 O O . ARG A 1 87 ? -9.449 0.877 0.836 1.00 98.75 87 ARG A O 1
ATOM 656 N N . ALA A 1 88 ? -10.025 -0.692 -0.670 1.00 98.62 88 ALA A N 1
ATOM 657 C CA . ALA A 1 88 ? -11.186 -1.172 0.073 1.00 98.62 88 ALA A CA 1
ATOM 658 C C . ALA A 1 88 ? -10.797 -1.704 1.465 1.00 98.62 88 ALA A C 1
ATOM 660 O O . ALA A 1 88 ? -11.449 -1.379 2.456 1.00 98.62 88 ALA A O 1
ATOM 661 N N . GLU A 1 89 ? -9.711 -2.475 1.552 1.00 98.19 89 GLU A N 1
ATOM 662 C CA . GLU A 1 89 ? -9.229 -3.035 2.819 1.00 98.19 89 GLU A CA 1
ATOM 663 C C . GLU A 1 89 ? -8.713 -1.960 3.787 1.00 98.19 89 GLU A C 1
ATOM 665 O O . GLU A 1 89 ? -9.013 -2.012 4.978 1.00 98.19 89 GLU A O 1
ATOM 670 N N . VAL A 1 90 ? -7.969 -0.967 3.292 1.00 98.56 90 VAL A N 1
ATOM 671 C CA . VAL A 1 90 ? -7.480 0.160 4.101 1.00 98.56 90 VAL A CA 1
ATOM 672 C C . VAL A 1 90 ? -8.640 0.921 4.729 1.00 98.56 90 VAL A C 1
ATOM 674 O O . VAL A 1 90 ? -8.624 1.145 5.936 1.00 98.56 90 VAL A O 1
ATOM 677 N N . TRP A 1 91 ? -9.661 1.276 3.947 1.00 98.38 91 TRP A N 1
ATOM 678 C CA . TRP A 1 91 ? -10.815 2.005 4.475 1.00 98.38 91 TRP A CA 1
ATOM 679 C C . TRP A 1 91 ? -11.568 1.198 5.533 1.00 98.38 91 TRP A C 1
ATOM 681 O O . TRP A 1 91 ? -11.812 1.715 6.621 1.00 98.38 91 TRP A O 1
ATOM 691 N N . ARG A 1 92 ? -11.795 -0.097 5.283 1.00 98.19 92 ARG A N 1
ATOM 692 C CA . ARG A 1 92 ? -12.399 -1.008 6.266 1.00 98.19 92 ARG A CA 1
ATOM 693 C C . ARG A 1 92 ? -11.611 -1.053 7.582 1.00 98.19 92 ARG A C 1
ATOM 695 O O . ARG A 1 92 ? -12.196 -1.124 8.660 1.00 98.19 92 ARG A O 1
ATOM 702 N N . LEU A 1 93 ? -10.279 -1.066 7.508 1.00 96.75 93 LEU A N 1
ATOM 703 C CA . LEU A 1 93 ? -9.406 -1.092 8.684 1.00 96.75 93 LEU A CA 1
ATOM 704 C C . LEU A 1 93 ? -9.403 0.238 9.439 1.00 96.75 93 LEU A C 1
ATOM 706 O O . LEU A 1 93 ? -9.444 0.222 10.665 1.00 96.75 93 LEU A O 1
ATOM 710 N N . ILE A 1 94 ? -9.376 1.367 8.729 1.00 96.75 94 ILE A N 1
ATOM 711 C CA . ILE A 1 94 ? -9.451 2.702 9.336 1.00 96.75 94 ILE A CA 1
ATOM 712 C C . ILE A 1 94 ? -10.746 2.845 10.135 1.00 96.75 94 ILE A C 1
ATOM 714 O O . ILE A 1 94 ? -10.703 3.290 11.280 1.00 96.75 94 ILE A O 1
ATOM 718 N N . GLU A 1 95 ? -11.874 2.424 9.562 1.00 95.06 95 GLU A N 1
ATOM 719 C CA . GLU A 1 95 ? -13.165 2.419 10.254 1.00 95.06 95 GLU A CA 1
ATOM 720 C C . GLU A 1 95 ? -13.105 1.537 11.510 1.00 95.06 95 GLU A C 1
ATOM 722 O O . GLU A 1 95 ? -13.379 2.009 12.611 1.00 95.06 95 GLU A O 1
ATOM 727 N N . ALA A 1 96 ? -12.634 0.294 11.376 1.00 93.62 96 ALA A N 1
ATOM 728 C CA . ALA A 1 96 ? -12.567 -0.653 12.490 1.00 93.62 96 ALA A CA 1
ATOM 729 C C . ALA A 1 96 ? -11.618 -0.229 13.629 1.00 93.62 96 ALA A C 1
ATOM 731 O O . ALA A 1 96 ? -11.829 -0.617 14.778 1.00 93.62 96 ALA A O 1
ATOM 732 N N . VAL A 1 97 ? -10.547 0.514 13.333 1.00 86.88 97 VAL A N 1
ATOM 733 C CA . VAL A 1 97 ? -9.628 1.055 14.350 1.00 86.88 97 VAL A CA 1
ATOM 734 C C . VAL A 1 97 ? -10.198 2.329 14.975 1.00 86.88 97 VAL A C 1
ATOM 736 O O . VAL A 1 97 ? -10.066 2.522 16.181 1.00 86.88 97 VAL A O 1
ATOM 739 N N . GLY A 1 98 ? -10.874 3.169 14.187 1.00 78.25 98 GLY A N 1
ATOM 740 C CA . GLY A 1 98 ? -11.529 4.386 14.669 1.00 78.25 98 GLY A CA 1
ATOM 741 C C . GLY A 1 98 ? -12.679 4.124 15.646 1.00 78.25 98 GLY A C 1
ATOM 742 O O . GLY A 1 98 ? -12.912 4.939 16.530 1.00 78.25 98 GLY A O 1
ATOM 743 N N . GLU A 1 99 ? -13.358 2.979 15.541 1.00 72.12 99 GLU A N 1
ATOM 744 C CA . GLU A 1 99 ? -14.400 2.556 16.493 1.00 72.12 99 GLU A CA 1
ATOM 745 C C . GLU A 1 99 ? -13.853 2.029 17.835 1.00 72.12 99 GLU A C 1
ATOM 747 O O . GLU A 1 99 ? -14.624 1.805 18.769 1.00 72.12 99 GLU A O 1
ATOM 752 N N . GLN A 1 100 ? -12.540 1.803 17.947 1.00 60.72 100 GLN A N 1
ATOM 753 C CA . GLN A 1 100 ? -11.903 1.229 19.141 1.00 60.72 100 GLN A CA 1
ATOM 754 C C . GLN A 1 100 ? -11.216 2.265 20.050 1.00 60.72 100 GLN A C 1
ATOM 756 O O . GLN A 1 100 ? -10.636 1.875 21.067 1.00 60.72 100 GLN A O 1
ATOM 761 N N . GLY A 1 101 ? -11.264 3.554 19.696 1.00 52.75 101 GLY A N 1
ATOM 762 C CA . GLY A 1 101 ? -10.717 4.675 20.480 1.00 52.75 101 GLY A CA 1
ATOM 763 C C . GLY A 1 101 ? -11.787 5.457 21.227 1.00 52.75 101 GLY A C 1
ATOM 764 O O . GLY A 1 101 ? -11.486 5.901 22.358 1.00 52.75 101 GLY A O 1
#

Organism: NCBI:txid2182385

pLDDT: mean 90.2, std 15.78, range [39.44, 98.75]

Foldseek 3Di:
DDDDPPPPPDQDALVRLVVVLVVLQPDPCRDDCLPLVNLLSLLSNLLNCLQVLVLVSSQVSLVVQLVVCVVPHPCPPPSNVSSVVSNVNSVVSNVVVVVVD